Protein AF-A0A0N4XQD4-F1 (afdb_monomer_lite)

Secondary structure (DSSP, 8-state):
----EEEEEEEE-PBPTTSS-BS-EEE--TTS-PPPEEHHHHHHHHHHHHHHH-TT---EEEEEEE--

InterPro domains:
  IPR000909 Phosphatidylinositol-specific phospholipase C, X domain [PF00388] (1-54)
  IPR001192 Phosphoinositide phospholipase C family [PTHR10336] (1-54)
  IPR017946 PLC-like phosphodiesterase, TIM beta/alpha-barrel domain superfamily [G3DSA:3.20.20.190] (1-61)
  IPR017946 PLC-like phosphodiesterase, TIM beta/alpha-barrel domain superfamily [SSF51695] (1-54)

Radius of gyration: 14.13 Å; chains: 1; bounding box: 41×20×34 Å

Organism: Nippostrongylus brasiliensis (NCBI:txid27835)

Structure (mmCIF, N/CA/C/O backbone):
data_AF-A0A0N4XQD4-F1
#
_entry.id   AF-A0A0N4XQD4-F1
#
loop_
_atom_site.group_PDB
_atom_site.id
_atom_site.type_symbol
_atom_site.label_atom_id
_atom_site.label_alt_id
_atom_site.label_comp_id
_atom_site.label_asym_id
_atom_site.label_entity_id
_atom_site.label_seq_id
_atom_site.pdbx_PDB_ins_code
_atom_site.Cartn_x
_atom_site.Cartn_y
_atom_site.Cartn_z
_atom_site.occupancy
_atom_site.B_iso_or_equiv
_atom_site.auth_seq_id
_atom_site.auth_comp_id
_atom_site.auth_asym_id
_atom_site.auth_atom_id
_atom_site.pdbx_PDB_model_num
ATOM 1 N N . MET A 1 1 ? -18.800 -2.310 6.845 1.00 55.28 1 MET A N 1
ATOM 2 C CA . MET A 1 1 ? -17.591 -3.118 6.576 1.00 55.28 1 MET A CA 1
ATOM 3 C C . MET A 1 1 ? -16.462 -2.561 7.423 1.00 55.28 1 MET A C 1
ATOM 5 O O . MET A 1 1 ? -16.254 -1.361 7.360 1.00 55.28 1 MET A O 1
ATOM 9 N N . GLY A 1 2 ? -15.793 -3.382 8.237 1.00 65.31 2 GLY A N 1
ATOM 10 C CA . GLY A 1 2 ? -14.707 -2.943 9.116 1.00 65.31 2 GLY A CA 1
ATOM 11 C C . GLY A 1 2 ? -13.569 -3.946 9.096 1.00 65.31 2 GLY A C 1
ATOM 12 O O . GLY A 1 2 ? -13.634 -4.972 9.767 1.00 65.31 2 GLY A O 1
ATOM 13 N N . CYS A 1 3 ? -12.548 -3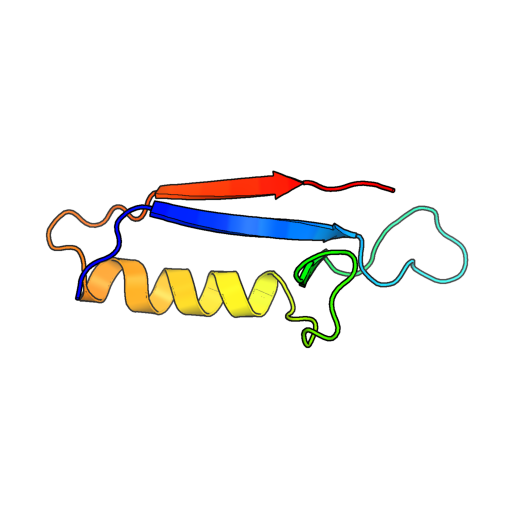.665 8.289 1.00 66.62 3 CYS A N 1
ATOM 14 C CA . CYS A 1 3 ? -11.337 -4.466 8.279 1.00 66.62 3 CYS A CA 1
ATOM 15 C C . CYS A 1 3 ? -10.391 -3.957 9.369 1.00 66.62 3 CYS A C 1
ATOM 17 O O . CYS A 1 3 ? -10.128 -2.759 9.455 1.00 66.62 3 CYS A O 1
ATOM 19 N N . ARG A 1 4 ? -9.890 -4.866 10.209 1.00 71.62 4 ARG A N 1
ATOM 20 C CA . ARG A 1 4 ? -8.934 -4.536 11.281 1.00 71.62 4 ARG A CA 1
ATOM 21 C C . ARG A 1 4 ? -7.488 -4.859 10.911 1.00 71.62 4 ARG A C 1
ATOM 23 O O . ARG A 1 4 ? -6.590 -4.423 11.624 1.00 71.62 4 ARG A O 1
ATOM 30 N N . CYS A 1 5 ? -7.279 -5.585 9.814 1.00 81.69 5 CYS A N 1
ATOM 31 C CA . CYS A 1 5 ? -5.975 -6.052 9.362 1.00 81.69 5 CYS A CA 1
ATOM 32 C C . CYS A 1 5 ? -5.769 -5.646 7.901 1.00 81.69 5 CYS A C 1
ATOM 34 O O . CYS A 1 5 ? -6.544 -6.050 7.040 1.00 81.69 5 CYS A O 1
ATOM 36 N N . ILE A 1 6 ? -4.743 -4.849 7.622 1.00 84.25 6 ILE A N 1
ATOM 37 C CA . ILE A 1 6 ? -4.398 -4.426 6.260 1.00 84.25 6 ILE A CA 1
ATOM 38 C C . ILE A 1 6 ? -3.015 -4.982 5.944 1.00 84.25 6 ILE A C 1
ATOM 40 O O . ILE A 1 6 ? -2.074 -4.725 6.691 1.00 84.25 6 ILE A O 1
ATOM 44 N N . GLU A 1 7 ? -2.899 -5.744 4.862 1.00 87.69 7 GLU A N 1
ATOM 45 C CA . GLU A 1 7 ? -1.625 -6.261 4.362 1.00 87.69 7 GLU A CA 1
ATOM 46 C C . GLU A 1 7 ? -1.142 -5.387 3.205 1.00 87.69 7 GLU A C 1
ATOM 48 O O . GLU A 1 7 ? -1.912 -5.092 2.289 1.00 87.69 7 GLU A O 1
ATOM 53 N N . LEU A 1 8 ? 0.105 -4.922 3.282 1.00 87.50 8 LEU A N 1
ATOM 54 C CA . LEU A 1 8 ? 0.707 -4.038 2.288 1.00 87.50 8 LEU A CA 1
ATOM 55 C C . LEU A 1 8 ? 2.009 -4.648 1.771 1.00 87.50 8 LEU A C 1
ATOM 57 O O . LEU A 1 8 ? 2.999 -4.714 2.502 1.00 87.50 8 LEU A O 1
ATOM 61 N N . ASP A 1 9 ? 2.003 -5.031 0.496 1.00 89.00 9 ASP A N 1
ATOM 62 C CA . ASP A 1 9 ? 3.184 -5.497 -0.228 1.00 89.00 9 ASP A CA 1
ATOM 63 C C . ASP A 1 9 ? 4.034 -4.307 -0.667 1.00 89.00 9 ASP A C 1
ATOM 65 O O . ASP A 1 9 ? 3.781 -3.674 -1.692 1.00 89.00 9 ASP A O 1
ATOM 69 N N . CYS A 1 10 ? 5.045 -3.981 0.129 1.00 89.19 10 CYS A N 1
ATOM 70 C CA . CYS A 1 10 ? 5.962 -2.883 -0.125 1.00 89.19 10 CYS A CA 1
ATOM 71 C C . CYS A 1 10 ? 7.131 -3.340 -0.992 1.00 89.19 10 CYS A C 1
ATOM 73 O O . CYS A 1 10 ? 7.871 -4.253 -0.630 1.00 89.19 10 CYS A O 1
ATOM 75 N N . TRP A 1 11 ? 7.343 -2.629 -2.090 1.00 86.62 11 TRP A N 1
ATOM 76 C CA . TRP A 1 11 ? 8.453 -2.815 -3.008 1.00 86.62 11 TRP A CA 1
ATOM 77 C C . TRP A 1 11 ? 9.235 -1.518 -3.146 1.00 86.62 11 TRP A C 1
ATOM 79 O O . TRP A 1 11 ? 8.666 -0.422 -3.136 1.00 86.62 11 TRP A O 1
ATOM 89 N N . ASP A 1 12 ? 10.540 -1.640 -3.337 1.00 86.50 12 ASP A N 1
ATOM 90 C CA . ASP A 1 12 ? 11.378 -0.479 -3.584 1.00 86.50 12 ASP A CA 1
ATOM 91 C C . ASP A 1 12 ? 11.052 0.132 -4.967 1.00 86.50 12 ASP A C 1
ATOM 93 O O . ASP A 1 12 ? 10.956 -0.568 -5.982 1.00 86.50 12 ASP A O 1
ATOM 97 N N . GLY A 1 13 ? 10.790 1.442 -4.989 1.00 81.31 13 GLY A N 1
ATOM 98 C CA . GLY A 1 13 ? 10.365 2.194 -6.170 1.00 81.31 13 GLY A CA 1
ATOM 99 C C . GLY A 1 13 ? 11.534 2.672 -7.031 1.00 81.31 13 GLY A C 1
ATOM 100 O O . GLY A 1 13 ? 12.519 1.965 -7.240 1.00 81.31 13 GLY A O 1
ATOM 101 N N . GLN A 1 14 ? 11.429 3.880 -7.590 1.00 78.50 14 GLN A N 1
ATOM 102 C CA . GLN A 1 14 ? 12.489 4.405 -8.451 1.00 78.50 14 GLN A CA 1
ATOM 103 C C . GLN A 1 14 ? 13.762 4.692 -7.643 1.00 78.50 14 GLN A C 1
ATOM 105 O O . GLN A 1 14 ? 13.740 5.391 -6.627 1.00 78.50 14 GLN A O 1
ATOM 110 N N . ARG A 1 15 ? 14.890 4.152 -8.118 1.00 73.94 15 ARG A N 1
ATOM 111 C CA . ARG A 1 15 ? 16.218 4.486 -7.597 1.00 73.94 15 ARG A CA 1
ATOM 112 C C . ARG A 1 15 ? 16.603 5.885 -8.039 1.00 73.94 15 ARG A C 1
ATOM 114 O O . ARG A 1 15 ? 16.405 6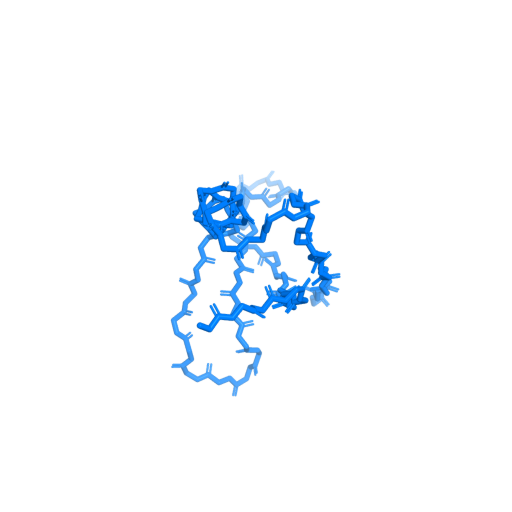.253 -9.199 1.00 73.94 15 ARG A O 1
ATOM 121 N N . LYS A 1 16 ? 17.202 6.641 -7.126 1.00 75.88 16 LYS A N 1
ATOM 122 C CA . LYS A 1 16 ? 17.781 7.940 -7.448 1.00 75.88 16 LYS A CA 1
ATOM 123 C C . LYS A 1 16 ? 18.934 7.749 -8.430 1.00 75.88 16 LYS A C 1
ATOM 125 O O . LYS A 1 16 ? 19.801 6.900 -8.214 1.00 75.88 16 LYS A O 1
ATOM 130 N N . ALA A 1 17 ? 18.942 8.530 -9.512 1.00 69.69 17 ALA A N 1
ATOM 131 C CA . ALA A 1 17 ? 20.066 8.536 -10.438 1.00 69.69 17 ALA A CA 1
ATOM 132 C C . ALA A 1 17 ? 21.338 8.865 -9.641 1.00 69.69 17 ALA A C 1
ATOM 134 O O . ALA A 1 17 ? 21.392 9.884 -8.953 1.00 69.69 17 ALA A O 1
ATOM 135 N N . ASN A 1 18 ? 22.332 7.977 -9.713 1.00 70.44 18 ASN A N 1
ATOM 136 C CA . ASN A 1 18 ? 23.643 8.102 -9.064 1.00 70.44 18 ASN A CA 1
ATOM 137 C C . ASN A 1 18 ? 23.668 7.808 -7.548 1.00 70.44 18 ASN A C 1
ATOM 139 O O . ASN A 1 18 ? 24.591 8.234 -6.856 1.00 70.44 18 ASN A O 1
ATOM 143 N N . SER A 1 19 ? 22.690 7.079 -6.996 1.00 72.00 19 SER A N 1
ATOM 144 C CA . SER A 1 19 ? 22.748 6.599 -5.603 1.00 72.00 19 SER A CA 1
ATOM 145 C C . SER A 1 19 ? 22.100 5.216 -5.422 1.00 72.00 19 SER A C 1
ATOM 147 O O . SER A 1 19 ? 21.272 4.768 -6.219 1.00 72.00 19 SER A O 1
ATOM 149 N N . GLN A 1 20 ? 22.472 4.516 -4.349 1.00 66.00 20 GLN A N 1
ATOM 150 C CA . GLN A 1 20 ? 21.827 3.264 -3.916 1.00 66.00 20 GLN A CA 1
ATOM 151 C C . GLN A 1 20 ? 20.501 3.505 -3.172 1.00 66.00 20 GLN A C 1
ATOM 153 O O . GLN A 1 20 ? 19.870 2.560 -2.715 1.00 66.00 20 GLN A O 1
ATOM 158 N N . GLU A 1 21 ? 20.080 4.764 -3.054 1.00 69.75 21 GLU A N 1
ATOM 159 C CA . GLU A 1 21 ? 18.897 5.175 -2.309 1.00 69.75 21 GLU A CA 1
ATOM 160 C C . GLU A 1 21 ? 17.649 5.169 -3.205 1.00 69.75 21 GLU A C 1
ATOM 162 O O . GLU A 1 21 ? 17.670 5.620 -4.358 1.00 69.75 21 GLU A O 1
ATOM 167 N N . PHE A 1 22 ? 16.554 4.640 -2.669 1.00 69.69 22 PHE A N 1
ATOM 168 C CA . PHE A 1 22 ? 15.247 4.658 -3.314 1.00 69.69 22 PHE A CA 1
ATOM 169 C C . PHE A 1 22 ? 14.506 5.934 -2.928 1.00 69.69 22 PHE A C 1
ATOM 171 O O . PHE A 1 22 ? 14.492 6.310 -1.759 1.00 69.69 22 PHE A O 1
ATOM 178 N N . ILE A 1 23 ? 13.894 6.592 -3.913 1.00 74.25 23 ILE A N 1
ATOM 179 C CA . ILE A 1 23 ? 13.176 7.855 -3.693 1.00 74.25 23 ILE A CA 1
ATOM 180 C C . ILE A 1 23 ? 11.804 7.588 -3.066 1.00 74.25 23 ILE A C 1
ATOM 182 O O . ILE A 1 23 ? 11.367 8.333 -2.195 1.00 74.25 23 ILE A O 1
ATOM 186 N N . ASP A 1 24 ? 11.152 6.495 -3.469 1.00 81.31 24 ASP A N 1
ATOM 187 C CA . ASP A 1 24 ? 9.801 6.150 -3.040 1.00 81.31 24 ASP A CA 1
ATOM 188 C C . ASP A 1 24 ? 9.637 4.638 -2.850 1.00 81.31 24 ASP A C 1
ATOM 190 O O . ASP A 1 24 ? 10.334 3.833 -3.471 1.00 81.31 24 ASP A O 1
ATOM 194 N N . ILE A 1 25 ? 8.675 4.256 -2.007 1.00 87.50 25 ILE A N 1
ATOM 195 C CA . ILE A 1 25 ? 8.215 2.872 -1.835 1.00 87.50 25 ILE A CA 1
ATOM 196 C C . ILE A 1 25 ? 6.882 2.735 -2.564 1.00 87.50 25 ILE A C 1
ATOM 198 O O . ILE A 1 25 ? 5.968 3.543 -2.363 1.00 87.50 25 ILE A O 1
ATOM 202 N N . VAL A 1 26 ? 6.765 1.703 -3.392 1.00 90.38 26 VAL A N 1
ATOM 203 C CA . VAL A 1 26 ? 5.553 1.402 -4.154 1.00 90.38 26 VAL A CA 1
ATOM 204 C C . VAL A 1 26 ? 4.878 0.144 -3.624 1.00 90.38 26 VAL A C 1
ATOM 206 O O . VAL A 1 26 ? 5.532 -0.770 -3.134 1.00 90.38 26 VAL A O 1
ATOM 209 N N . ILE A 1 27 ? 3.559 0.093 -3.739 1.00 90.38 27 ILE A N 1
ATOM 210 C CA . ILE A 1 27 ? 2.734 -1.057 -3.392 1.00 90.38 27 ILE A CA 1
ATOM 211 C C . ILE A 1 27 ? 2.146 -1.618 -4.676 1.00 90.38 27 ILE A C 1
ATOM 213 O O . ILE A 1 27 ? 1.515 -0.887 -5.445 1.00 90.38 27 ILE A O 1
ATOM 217 N N . TYR A 1 28 ? 2.390 -2.901 -4.922 1.00 87.75 28 TYR A N 1
ATOM 218 C CA . TYR A 1 28 ? 1.798 -3.657 -6.021 1.00 87.75 28 TYR A CA 1
ATOM 219 C C . TYR A 1 28 ? 1.978 -5.156 -5.783 1.00 87.75 28 TYR A C 1
ATOM 221 O O . TYR A 1 28 ? 2.860 -5.575 -5.032 1.00 87.75 28 TYR A O 1
ATOM 229 N N . HIS A 1 29 ? 1.170 -5.966 -6.457 1.00 85.06 29 HIS A N 1
ATOM 230 C CA . HIS A 1 29 ? 1.339 -7.409 -6.428 1.00 85.06 29 HIS A CA 1
ATOM 231 C C . HIS A 1 29 ? 2.365 -7.826 -7.495 1.00 85.06 29 HIS A C 1
ATOM 233 O O . HIS A 1 29 ? 2.254 -7.474 -8.677 1.00 85.06 29 HIS A O 1
ATOM 239 N N . GLY A 1 30 ? 3.414 -8.528 -7.064 1.00 76.12 30 GLY A N 1
ATOM 240 C CA . GLY A 1 30 ? 4.486 -8.987 -7.946 1.00 76.12 30 GLY A CA 1
ATOM 241 C C . GLY A 1 30 ? 3.954 -9.925 -9.033 1.00 76.12 30 GLY A C 1
ATOM 242 O O . GLY A 1 30 ? 3.047 -10.711 -8.794 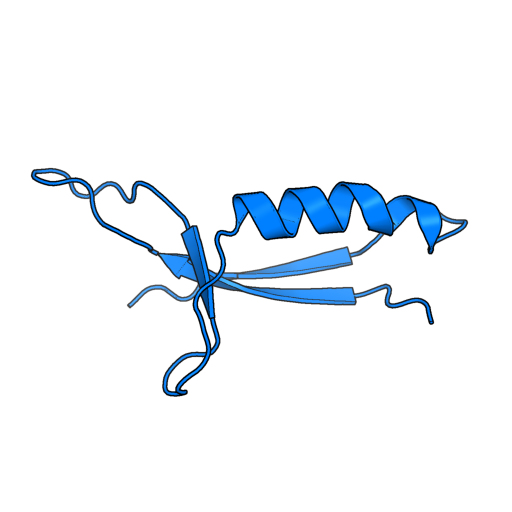1.00 76.12 30 GLY A O 1
ATOM 243 N N . TYR A 1 31 ? 4.532 -9.859 -10.236 1.00 71.00 31 TYR A N 1
ATOM 244 C CA . TYR A 1 31 ? 4.207 -10.757 -11.359 1.00 71.00 31 TYR A CA 1
ATOM 245 C C . TYR A 1 31 ? 2.764 -10.667 -11.895 1.00 71.00 31 TYR A C 1
ATOM 247 O O . TYR A 1 31 ? 2.323 -11.546 -12.632 1.00 71.00 31 TYR A O 1
ATOM 255 N N . THR A 1 32 ? 2.046 -9.580 -11.596 1.00 78.94 32 THR A N 1
ATOM 256 C CA . THR A 1 32 ? 0.707 -9.296 -12.143 1.00 78.94 32 THR A CA 1
ATOM 257 C C . THR A 1 32 ? 0.631 -7.907 -12.783 1.00 78.94 32 THR A C 1
ATOM 259 O O . THR A 1 32 ? 1.374 -7.005 -12.399 1.00 78.94 32 THR A O 1
ATOM 262 N N . MET A 1 33 ? -0.287 -7.699 -13.739 1.00 81.12 33 MET A N 1
ATOM 263 C CA . MET A 1 33 ? -0.548 -6.390 -14.376 1.00 81.12 33 MET A CA 1
ATOM 264 C C . MET A 1 33 ? -1.369 -5.448 -13.474 1.00 81.12 33 MET A C 1
ATOM 266 O O . MET A 1 33 ? -2.346 -4.839 -13.904 1.00 81.12 33 MET A O 1
ATOM 270 N N . THR A 1 34 ? -0.997 -5.333 -12.202 1.00 84.06 34 THR A N 1
ATOM 271 C CA . THR A 1 34 ? -1.623 -4.392 -11.267 1.00 84.06 34 THR A CA 1
ATOM 272 C C . THR A 1 34 ? -0.932 -3.036 -11.330 1.00 84.06 34 THR A C 1
ATOM 274 O O . THR A 1 34 ? 0.299 -2.960 -11.376 1.00 84.06 34 THR A O 1
ATOM 277 N N . SER A 1 35 ? -1.714 -1.957 -11.287 1.00 83.94 35 SER A N 1
ATOM 278 C CA . SER A 1 35 ? -1.194 -0.596 -11.142 1.00 83.94 35 SER A CA 1
ATOM 279 C C . SER A 1 35 ? -0.377 -0.453 -9.858 1.00 83.94 35 SER A C 1
ATOM 281 O O . SER A 1 35 ? -0.741 -1.004 -8.819 1.00 83.94 35 SER A O 1
ATOM 283 N N . LYS A 1 36 ? 0.706 0.322 -9.919 1.00 87.06 36 LYS A N 1
ATOM 284 C CA . LYS A 1 36 ? 1.534 0.632 -8.751 1.00 87.06 36 LYS A CA 1
ATOM 285 C C . LYS A 1 36 ? 0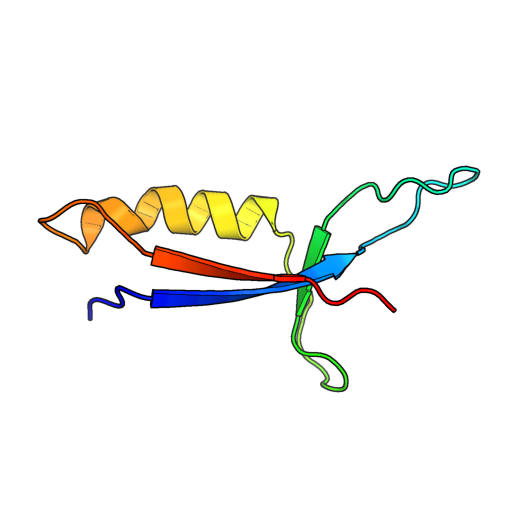.949 1.825 -8.008 1.00 87.06 36 LYS A C 1
ATOM 287 O O . LYS A 1 36 ? 0.616 2.828 -8.634 1.00 87.06 36 LYS A O 1
ATOM 292 N N . LEU A 1 37 ? 0.869 1.722 -6.688 1.00 90.12 37 LEU A N 1
ATOM 293 C CA . LEU A 1 37 ? 0.475 2.816 -5.802 1.00 90.12 37 LEU A CA 1
ATOM 294 C C . LEU A 1 37 ? 1.676 3.279 -4.982 1.00 90.12 37 LEU A C 1
ATOM 296 O O . LEU A 1 37 ? 2.561 2.482 -4.681 1.00 90.12 37 LEU A O 1
ATOM 300 N N . LEU A 1 38 ? 1.713 4.550 -4.593 1.00 89.69 38 LEU A N 1
ATOM 301 C CA . LEU A 1 38 ? 2.731 5.048 -3.670 1.00 89.69 38 LEU A CA 1
ATOM 302 C C . LEU A 1 38 ? 2.337 4.699 -2.234 1.00 89.69 38 LEU A C 1
ATOM 304 O O . LEU A 1 38 ? 1.195 4.911 -1.820 1.00 89.69 38 LEU A O 1
ATOM 308 N N . LEU A 1 39 ? 3.298 4.224 -1.439 1.00 88.38 39 LEU A N 1
ATOM 309 C CA . LEU A 1 39 ? 3.075 3.924 -0.021 1.00 88.38 39 LEU A CA 1
ATOM 310 C C . LEU A 1 39 ? 2.537 5.148 0.737 1.00 88.38 39 LEU A C 1
ATOM 312 O O . LEU A 1 39 ? 1.682 5.010 1.609 1.00 88.38 39 LEU A O 1
ATOM 316 N N . ARG A 1 40 ? 3.016 6.349 0.395 1.00 88.19 40 ARG A N 1
ATOM 317 C CA . ARG A 1 40 ? 2.627 7.607 1.057 1.00 88.19 40 ARG A CA 1
ATOM 318 C C . ARG A 1 40 ? 1.128 7.878 0.923 1.00 88.19 40 ARG A C 1
ATOM 320 O O . ARG A 1 40 ? 0.485 8.223 1.913 1.00 88.19 40 ARG A O 1
ATOM 327 N N . ASP A 1 41 ? 0.574 7.646 -0.263 1.00 90.44 41 ASP A N 1
ATOM 328 C CA . ASP A 1 41 ? -0.850 7.847 -0.533 1.00 90.44 41 ASP A CA 1
ATOM 329 C C . ASP A 1 41 ? -1.691 6.820 0.223 1.00 90.44 41 ASP A C 1
ATOM 331 O O . ASP A 1 41 ? -2.664 7.172 0.893 1.00 90.44 41 ASP A O 1
ATOM 335 N N . VAL A 1 42 ? -1.259 5.555 0.208 1.00 89.75 42 VAL A N 1
ATOM 336 C CA . VAL A 1 42 ? -1.936 4.474 0.934 1.00 89.75 42 VAL A CA 1
ATOM 337 C C . VAL A 1 42 ? -1.950 4.737 2.442 1.00 89.75 42 VAL A C 1
ATOM 339 O O . VAL A 1 42 ? -2.996 4.602 3.076 1.00 89.75 42 VAL A O 1
ATOM 342 N N . LEU A 1 43 ? -0.838 5.190 3.027 1.00 87.06 43 LEU A N 1
ATOM 343 C CA . LEU A 1 43 ? -0.774 5.556 4.447 1.00 87.06 43 LEU A CA 1
ATOM 344 C C . LEU A 1 43 ? -1.688 6.737 4.792 1.00 87.06 43 LEU A C 1
ATOM 346 O O . LEU A 1 43 ? -2.314 6.731 5.854 1.00 87.06 43 LEU A O 1
ATOM 350 N N . SER A 1 44 ? -1.787 7.735 3.910 1.00 89.50 44 SER A N 1
ATOM 351 C CA . SER A 1 44 ? -2.688 8.879 4.094 1.00 89.50 44 SER A CA 1
ATOM 352 C C . SER A 1 44 ? -4.151 8.433 4.156 1.00 89.50 44 SER A C 1
ATOM 354 O O . SER A 1 44 ? -4.888 8.809 5.073 1.00 89.50 44 SER A O 1
ATOM 356 N N . VAL A 1 45 ? -4.550 7.543 3.243 1.00 88.81 45 VAL A N 1
ATOM 357 C CA . VAL A 1 45 ? -5.894 6.951 3.218 1.00 88.81 45 VAL A CA 1
ATOM 358 C C . VAL A 1 45 ? -6.140 6.113 4.470 1.00 88.81 45 VAL A C 1
ATOM 360 O O . VAL A 1 45 ? -7.148 6.308 5.147 1.00 88.81 45 VAL A O 1
ATOM 363 N N . ILE A 1 46 ? -5.210 5.232 4.846 1.00 85.94 46 ILE A N 1
ATOM 364 C CA . ILE A 1 46 ? -5.343 4.423 6.066 1.00 85.94 46 ILE A CA 1
ATOM 365 C C . ILE A 1 46 ? -5.520 5.328 7.283 1.00 85.94 46 ILE A C 1
ATOM 367 O O . ILE A 1 46 ? -6.433 5.105 8.070 1.00 85.94 46 ILE A O 1
ATOM 371 N N . LYS A 1 47 ? -4.715 6.385 7.417 1.00 84.06 47 LYS A N 1
ATOM 372 C CA . LYS A 1 47 ? -4.852 7.350 8.513 1.00 84.06 47 LYS A CA 1
ATOM 373 C C . LYS A 1 47 ? -6.235 8.001 8.532 1.00 84.06 47 LYS A C 1
ATOM 375 O O . LYS A 1 47 ? -6.793 8.177 9.610 1.00 84.06 47 LYS A O 1
ATOM 380 N N . HIS A 1 48 ? -6.785 8.352 7.373 1.00 84.62 48 HIS A N 1
ATOM 381 C CA . HIS A 1 48 ? -8.098 8.987 7.287 1.00 84.62 48 HIS A CA 1
ATOM 382 C C . HIS A 1 48 ? -9.231 8.025 7.682 1.00 84.62 48 HIS A C 1
ATOM 384 O O . HIS A 1 48 ? -10.113 8.388 8.456 1.00 84.62 48 HIS A O 1
ATOM 390 N N . TYR A 1 49 ? -9.192 6.779 7.203 1.00 82.00 49 TYR A N 1
ATOM 391 C CA . TYR A 1 49 ? -10.300 5.827 7.357 1.00 82.00 49 TYR A CA 1
ATOM 392 C C . TYR A 1 49 ? -10.185 4.891 8.570 1.00 82.00 49 TYR A C 1
ATOM 394 O O . TYR A 1 49 ? -11.207 4.369 9.032 1.00 82.00 49 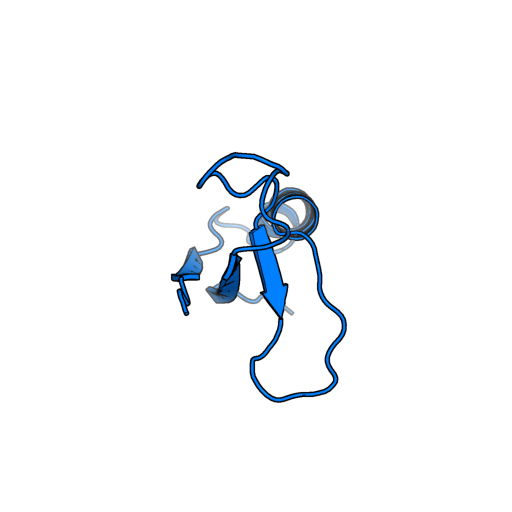TYR A O 1
ATOM 402 N N . ALA A 1 50 ? -8.983 4.691 9.124 1.00 71.94 50 ALA A N 1
ATOM 403 C CA . ALA A 1 50 ? -8.752 3.784 10.254 1.00 71.94 50 ALA A CA 1
ATOM 404 C C 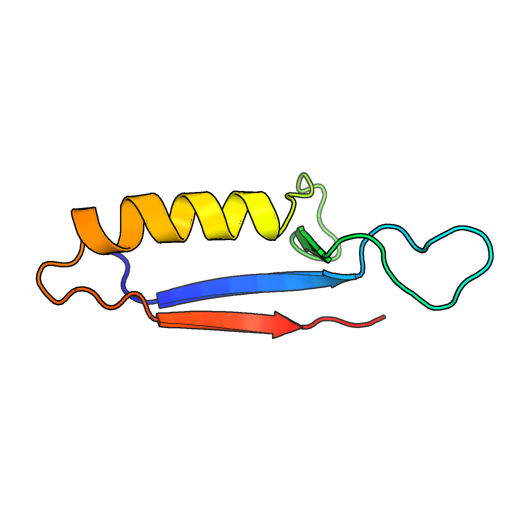. ALA A 1 50 ? -9.565 4.170 11.498 1.00 71.94 50 ALA A C 1
ATOM 406 O O . ALA A 1 50 ? -10.033 3.289 12.221 1.00 71.94 50 ALA A O 1
ATOM 407 N N . PHE A 1 51 ? -9.772 5.471 11.721 1.00 67.50 51 PHE A N 1
ATOM 408 C CA . PHE A 1 51 ? -10.498 5.993 12.883 1.00 67.50 51 PHE A CA 1
ATOM 409 C C . PHE A 1 51 ? -11.999 6.170 12.643 1.00 67.50 51 PHE A C 1
ATOM 411 O O . PHE A 1 51 ? -12.763 6.179 13.599 1.00 67.50 51 PHE A O 1
ATOM 418 N N . ILE A 1 52 ? -12.435 6.259 11.383 1.00 68.75 52 ILE A N 1
ATOM 419 C CA . ILE A 1 52 ? -13.861 6.379 11.040 1.00 68.75 52 ILE A CA 1
ATOM 420 C C . ILE A 1 52 ? -14.574 5.041 11.262 1.00 68.75 52 ILE A C 1
ATOM 422 O O . ILE A 1 52 ? -15.710 4.996 11.722 1.00 68.75 52 ILE A O 1
ATOM 426 N N . THR A 1 53 ? -13.898 3.936 10.941 1.00 61.78 53 THR A N 1
ATOM 427 C CA . THR A 1 53 ? -14.533 2.610 10.902 1.00 61.78 53 THR A CA 1
ATOM 428 C C . THR A 1 53 ? -14.355 1.814 12.198 1.00 61.78 53 THR A C 1
ATOM 430 O O . THR A 1 53 ? -15.163 0.939 12.507 1.00 61.78 53 THR A O 1
ATOM 433 N N . SER A 1 54 ? -13.303 2.093 12.972 1.00 60.88 54 SER A N 1
ATOM 434 C CA . SER A 1 54 ? -12.973 1.330 14.179 1.00 60.88 54 SER A CA 1
ATOM 435 C C . SER A 1 54 ? -13.236 2.162 15.429 1.00 60.88 54 SER A C 1
ATOM 437 O O . SER A 1 54 ? -12.433 3.017 15.783 1.00 60.88 54 SER A O 1
ATOM 439 N N . VAL A 1 55 ? -14.310 1.840 16.155 1.00 60.34 55 VAL A N 1
ATOM 440 C CA . VAL A 1 55 ? -14.697 2.478 17.435 1.00 60.34 55 VAL A CA 1
ATOM 441 C C . VAL A 1 55 ? -13.589 2.371 18.508 1.00 60.34 55 VAL A C 1
ATOM 443 O O . VAL A 1 55 ? -13.534 3.164 19.439 1.00 60.34 55 VAL A O 1
ATOM 446 N N . LEU A 1 56 ? -12.661 1.417 18.348 1.00 59.75 56 LEU A N 1
ATOM 447 C CA . LEU A 1 56 ? -11.483 1.193 19.204 1.00 59.75 56 LEU A CA 1
ATOM 448 C C . LEU A 1 56 ? -10.164 1.771 18.642 1.00 59.75 56 LEU A C 1
ATOM 450 O O . LEU A 1 56 ? -9.102 1.555 19.224 1.00 59.75 56 LEU A O 1
ATOM 454 N N . GLY A 1 57 ? -10.204 2.500 17.521 1.00 57.53 57 GLY A N 1
ATOM 455 C CA . GLY A 1 57 ? -9.102 3.351 17.052 1.00 57.53 57 GLY A CA 1
ATOM 456 C C . GLY A 1 57 ? -7.796 2.654 16.648 1.00 57.53 57 GLY A C 1
ATOM 457 O O . GLY A 1 57 ? -6.756 3.308 16.618 1.00 57.53 57 GLY A O 1
ATOM 458 N N . ARG A 1 58 ? -7.794 1.346 16.354 1.00 60.00 58 ARG A N 1
ATOM 459 C CA . ARG A 1 58 ? -6.573 0.623 15.951 1.00 60.00 58 ARG A CA 1
ATOM 460 C C . ARG A 1 58 ? -6.811 -0.244 14.716 1.00 60.00 58 ARG A C 1
ATOM 462 O O . ARG A 1 58 ? -7.407 -1.313 14.815 1.00 60.00 58 ARG A O 1
ATOM 469 N N . ALA A 1 59 ? -6.309 0.210 13.569 1.00 68.88 59 ALA A N 1
ATOM 470 C CA . ALA A 1 59 ? -6.071 -0.645 12.410 1.00 68.88 59 ALA A CA 1
ATOM 471 C C . ALA A 1 59 ? -4.669 -1.258 12.536 1.00 68.88 59 ALA A C 1
ATOM 473 O O . ALA A 1 59 ? -3.693 -0.538 12.752 1.00 68.88 59 ALA A O 1
ATOM 474 N N . VAL A 1 60 ? -4.562 -2.580 12.418 1.00 73.69 60 VAL A N 1
ATOM 475 C CA . VAL A 1 60 ? -3.278 -3.287 12.415 1.00 73.69 60 VAL A CA 1
ATOM 476 C C . VAL A 1 60 ? -2.812 -3.395 10.966 1.00 73.69 60 VAL A C 1
ATOM 478 O O . VAL A 1 60 ? -3.420 -4.096 10.161 1.00 73.69 60 VAL A O 1
ATOM 481 N N . CYS A 1 61 ? -1.747 -2.674 10.618 1.00 76.06 61 CYS A N 1
ATOM 482 C CA . CYS A 1 61 ? -1.133 -2.755 9.293 1.00 76.06 61 CYS A CA 1
ATOM 483 C C . CYS A 1 61 ? 0.069 -3.698 9.341 1.00 76.06 61 CYS A C 1
ATOM 485 O O . CYS A 1 61 ? 0.989 -3.491 10.135 1.00 76.06 61 CYS A O 1
ATOM 487 N N . ARG A 1 62 ? 0.064 -4.723 8.489 1.00 81.38 62 ARG A N 1
ATOM 488 C CA . ARG A 1 62 ? 1.190 -5.628 8.281 1.00 81.38 62 ARG A CA 1
ATOM 489 C C . ARG A 1 62 ? 1.892 -5.234 6.987 1.00 81.38 62 ARG A C 1
ATOM 491 O O . ARG A 1 62 ? 1.319 -5.343 5.909 1.00 81.38 62 ARG A O 1
ATOM 498 N N . PHE A 1 63 ? 3.128 -4.770 7.112 1.00 81.38 63 PHE A N 1
ATOM 499 C CA . PHE A 1 63 ? 3.976 -4.445 5.971 1.00 81.38 63 PHE A CA 1
ATOM 500 C C . PHE A 1 63 ? 4.806 -5.669 5.604 1.00 81.38 63 PHE A C 1
ATOM 502 O O . PHE A 1 63 ? 5.548 -6.189 6.441 1.00 81.38 63 PHE A O 1
ATOM 509 N N . ILE A 1 64 ? 4.690 -6.112 4.359 1.00 82.00 64 ILE A N 1
ATOM 510 C CA . ILE A 1 64 ? 5.548 -7.141 3.781 1.00 82.00 64 ILE A CA 1
ATOM 511 C C . ILE A 1 64 ? 6.533 -6.410 2.881 1.00 82.00 64 ILE A C 1
ATOM 513 O O . ILE A 1 64 ? 6.161 -5.893 1.832 1.00 82.00 64 ILE A O 1
ATOM 517 N N . LYS A 1 65 ? 7.792 -6.303 3.315 1.00 78.25 65 LYS A N 1
ATOM 518 C CA . LYS A 1 65 ? 8.841 -5.717 2.480 1.00 78.25 65 LYS A CA 1
ATOM 519 C C . LYS A 1 65 ? 9.395 -6.786 1.543 1.00 78.25 65 LYS A C 1
ATOM 521 O O . LYS A 1 65 ? 10.032 -7.731 1.999 1.00 78.25 65 LYS A O 1
ATOM 526 N N . ASN A 1 66 ? 9.207 -6.577 0.247 1.00 72.94 66 ASN A N 1
ATOM 527 C CA . ASN A 1 66 ? 9.794 -7.374 -0.816 1.00 72.94 66 ASN A CA 1
ATOM 528 C C . ASN A 1 66 ? 10.962 -6.591 -1.433 1.00 72.94 66 ASN A C 1
ATOM 530 O O . ASN A 1 66 ? 10.763 -5.594 -2.128 1.00 72.94 66 ASN A O 1
ATOM 534 N N . SER A 1 67 ? 12.187 -7.040 -1.161 1.00 62.41 67 SER A N 1
ATOM 535 C CA . SER A 1 67 ? 13.380 -6.618 -1.902 1.00 62.41 67 SER A CA 1
ATOM 536 C C . SER A 1 67 ? 13.586 -7.611 -3.040 1.00 62.41 67 SER A C 1
ATOM 538 O O . SER A 1 67 ? 13.552 -8.817 -2.796 1.00 62.41 67 SER A O 1
ATOM 540 N N . ARG A 1 68 ? 13.802 -7.128 -4.268 1.00 58.06 68 ARG A N 1
ATOM 541 C CA . ARG A 1 68 ? 14.597 -7.925 -5.214 1.00 58.06 68 ARG A CA 1
ATOM 542 C C . ARG A 1 68 ? 16.059 -7.890 -4.798 1.00 58.06 68 ARG A C 1
ATOM 544 O O . ARG A 1 68 ? 16.434 -6.915 -4.105 1.00 58.06 68 ARG A O 1
#

Foldseek 3Di:
DAAQEAEFEWEQDDDDVPDPDGPFIWTDDPPDPDDIDTPVVVVVVCVVVQVVRDVPSHRHYHYDYDYD

Sequence (68 aa):
MGCRCIELDCWDGQRKANSQEFIDIVIYHGYTMTSKLLLRDVLSVIKHYAFITSVLGRAVCRFIKNSR

pLDDT: mean 77.64, std 10.14, range [55.28, 90.44]